Protein AF-A0A856MF66-F1 (afdb_monomer_lite)

Structure (mmCIF, N/CA/C/O backbone):
data_AF-A0A856MF66-F1
#
_entry.id   AF-A0A856MF66-F1
#
loop_
_atom_site.group_PDB
_atom_site.id
_atom_site.type_symbol
_atom_site.label_atom_id
_atom_site.label_alt_id
_atom_site.label_comp_id
_atom_site.label_asym_id
_atom_site.label_entity_id
_atom_site.label_seq_id
_atom_site.pdbx_PDB_ins_code
_atom_site.Cartn_x
_atom_site.Cartn_y
_atom_site.Cartn_z
_atom_site.occupancy
_atom_site.B_iso_or_equiv
_atom_site.auth_seq_id
_atom_site.auth_comp_id
_atom_site.auth_asym_id
_atom_site.auth_atom_id
_atom_site.pdbx_PDB_model_num
ATOM 1 N N . MET A 1 1 ? 6.689 9.503 18.643 1.00 46.53 1 MET A N 1
ATOM 2 C CA . MET A 1 1 ? 7.132 8.659 17.509 1.00 46.53 1 MET A CA 1
ATOM 3 C C . MET A 1 1 ? 6.098 7.553 17.392 1.00 46.53 1 MET A C 1
ATOM 5 O O . MET A 1 1 ? 6.055 6.703 18.271 1.00 46.53 1 MET A O 1
ATOM 9 N N . ASN A 1 2 ? 5.188 7.637 16.420 1.00 59.81 2 ASN A N 1
ATOM 10 C CA . ASN A 1 2 ? 4.120 6.646 16.282 1.00 59.81 2 ASN A CA 1
ATOM 11 C C . ASN A 1 2 ? 4.711 5.353 15.728 1.00 59.81 2 ASN A C 1
ATOM 13 O O . ASN A 1 2 ? 5.258 5.349 14.627 1.00 59.81 2 ASN A O 1
ATOM 17 N N . MET A 1 3 ? 4.650 4.277 16.509 1.00 68.31 3 MET A N 1
ATOM 18 C CA . MET A 1 3 ? 5.161 2.977 16.089 1.00 68.31 3 MET A CA 1
ATOM 19 C C . MET A 1 3 ? 4.205 2.417 15.030 1.00 68.31 3 MET A C 1
ATOM 21 O O . MET A 1 3 ? 3.066 2.070 15.339 1.00 68.31 3 MET A O 1
ATOM 25 N N . GLY A 1 4 ? 4.640 2.420 13.769 1.00 81.75 4 GLY A N 1
ATOM 26 C CA . GLY A 1 4 ? 3.888 1.820 12.670 1.00 81.75 4 GLY A CA 1
ATOM 27 C C . GLY A 1 4 ? 3.636 0.331 12.894 1.00 81.75 4 GLY A C 1
ATOM 28 O O . GLY A 1 4 ? 4.367 -0.331 13.633 1.00 81.75 4 GLY A O 1
ATOM 29 N N . ILE A 1 5 ? 2.603 -0.200 12.245 1.00 91.38 5 ILE A N 1
ATOM 30 C CA . ILE A 1 5 ? 2.298 -1.631 12.244 1.00 91.38 5 ILE A CA 1
ATOM 31 C C . ILE A 1 5 ? 2.790 -2.222 10.926 1.00 91.38 5 ILE A C 1
ATOM 33 O O . ILE A 1 5 ? 2.508 -1.692 9.848 1.00 91.38 5 ILE A O 1
ATOM 37 N N . ILE A 1 6 ? 3.507 -3.339 11.034 1.00 94.00 6 ILE A N 1
ATOM 38 C CA . ILE A 1 6 ? 4.046 -4.083 9.899 1.00 94.00 6 ILE A CA 1
ATOM 39 C C . ILE A 1 6 ? 3.247 -5.370 9.713 1.00 94.00 6 ILE A C 1
ATOM 41 O O . ILE A 1 6 ? 3.056 -6.129 10.663 1.00 94.00 6 ILE A O 1
ATOM 45 N N . GLU A 1 7 ? 2.832 -5.638 8.478 1.00 94.94 7 GLU A N 1
ATOM 46 C CA . GLU A 1 7 ? 2.273 -6.929 8.080 1.00 94.94 7 GLU A CA 1
ATOM 47 C C . GLU A 1 7 ? 3.190 -7.630 7.065 1.00 94.94 7 GLU A C 1
ATOM 49 O O . GLU A 1 7 ? 3.378 -7.107 5.962 1.00 94.94 7 GLU A O 1
ATOM 54 N N . PRO A 1 8 ? 3.741 -8.815 7.385 1.00 95.19 8 PRO A N 1
ATOM 55 C CA . PRO A 1 8 ? 4.564 -9.570 6.449 1.00 95.19 8 PRO A CA 1
ATOM 56 C C . PRO A 1 8 ? 3.728 -10.217 5.333 1.00 95.19 8 PRO A C 1
ATOM 58 O O . PRO A 1 8 ? 2.633 -10.728 5.562 1.00 95.19 8 PRO A O 1
ATOM 61 N N . LEU A 1 9 ? 4.291 -10.260 4.126 1.00 91.75 9 LEU A N 1
ATOM 62 C CA . LEU A 1 9 ? 3.797 -10.993 2.958 1.00 91.75 9 LEU A CA 1
ATOM 63 C C . LEU A 1 9 ? 4.938 -11.848 2.377 1.00 91.75 9 LEU A C 1
ATOM 65 O O . LEU A 1 9 ? 6.102 -11.659 2.711 1.00 91.75 9 LEU A O 1
ATOM 69 N N . LYS A 1 10 ? 4.621 -12.812 1.503 1.00 86.06 10 LYS A N 1
ATOM 70 C CA . LYS A 1 10 ? 5.606 -13.790 0.992 1.00 86.06 10 LYS A CA 1
ATOM 71 C C . LYS A 1 10 ? 6.870 -13.141 0.400 1.00 86.06 10 LYS A C 1
ATOM 73 O O . LYS A 1 10 ? 7.967 -13.606 0.679 1.00 86.06 10 LYS A O 1
ATOM 78 N N . ASP A 1 11 ? 6.694 -12.065 -0.367 1.00 88.81 11 ASP A N 1
ATOM 79 C CA . ASP A 1 11 ? 7.763 -11.394 -1.123 1.00 88.81 11 ASP A CA 1
ATOM 80 C C . ASP A 1 11 ? 7.969 -9.933 -0.668 1.00 88.81 11 ASP A C 1
ATOM 82 O O . ASP A 1 11 ? 8.444 -9.080 -1.424 1.00 88.81 11 ASP A O 1
ATOM 86 N N . GLY A 1 12 ? 7.559 -9.609 0.563 1.00 93.62 12 GLY A N 1
ATOM 87 C CA . GLY A 1 12 ? 7.542 -8.227 1.021 1.00 93.62 12 GLY A CA 1
ATOM 88 C C . GLY A 1 12 ? 6.813 -7.998 2.337 1.00 93.62 12 GLY A C 1
ATOM 89 O O . GLY A 1 12 ? 6.545 -8.926 3.090 1.00 93.62 12 GLY A O 1
ATOM 90 N N . PHE A 1 13 ? 6.479 -6.747 2.627 1.00 95.75 13 PHE A N 1
ATOM 91 C CA . PHE A 1 13 ? 5.663 -6.397 3.787 1.00 95.75 13 PHE A CA 1
ATOM 92 C C . PHE A 1 13 ? 4.963 -5.054 3.587 1.00 95.75 13 PHE A C 1
ATOM 94 O O . PHE A 1 13 ? 5.337 -4.241 2.740 1.00 95.75 13 PHE A O 1
ATOM 101 N N . LEU A 1 14 ? 3.911 -4.841 4.365 1.00 96.50 14 LEU A N 1
ATOM 102 C CA . LEU A 1 14 ? 3.104 -3.631 4.358 1.00 96.50 14 LEU A CA 1
ATOM 103 C C . LEU A 1 14 ? 3.402 -2.832 5.614 1.00 96.50 14 LEU A C 1
ATOM 105 O O . LEU A 1 14 ? 3.449 -3.398 6.703 1.00 96.50 14 LEU A O 1
ATOM 109 N N . GLU A 1 15 ? 3.552 -1.524 5.462 1.00 95.12 15 GLU A N 1
ATOM 110 C CA . GLU A 1 15 ? 3.798 -0.610 6.567 1.00 95.12 15 GLU A CA 1
ATOM 111 C C . GLU A 1 15 ? 2.674 0.422 6.630 1.00 95.12 15 GLU A C 1
ATOM 113 O O . GLU A 1 15 ? 2.447 1.182 5.681 1.00 95.12 15 GLU A O 1
ATOM 118 N N . ILE A 1 16 ? 1.961 0.447 7.755 1.00 94.81 16 ILE A N 1
ATOM 119 C CA . ILE A 1 16 ? 0.935 1.452 8.033 1.00 94.81 16 ILE A CA 1
ATOM 120 C C . ILE A 1 16 ? 1.274 2.209 9.314 1.00 94.81 16 ILE A C 1
ATOM 122 O O . ILE A 1 16 ? 1.820 1.642 10.257 1.00 94.81 16 ILE A O 1
ATOM 126 N N . ILE A 1 17 ? 0.918 3.487 9.367 1.00 93.88 17 ILE A N 1
ATOM 127 C CA . ILE A 1 17 ? 1.134 4.346 10.537 1.00 93.88 17 ILE A CA 1
ATOM 128 C C . ILE A 1 17 ? -0.168 5.056 10.910 1.00 93.88 17 ILE A C 1
ATOM 130 O O . ILE A 1 17 ? -0.966 5.343 10.013 1.00 93.88 17 ILE A O 1
ATOM 134 N N . PRO A 1 18 ? -0.413 5.355 12.194 1.00 92.62 18 PRO A N 1
ATOM 135 C CA . PRO A 1 18 ? -1.525 6.215 12.563 1.00 92.62 18 PRO A CA 1
ATOM 136 C C . PRO A 1 18 ? -1.237 7.659 12.121 1.00 92.62 18 PRO A C 1
ATOM 138 O O . PRO A 1 18 ? -0.087 8.106 12.117 1.00 92.62 18 PRO A O 1
ATOM 141 N N . GLU A 1 19 ? -2.290 8.388 11.760 1.00 89.00 19 GLU A N 1
ATOM 142 C CA . GLU A 1 19 ? -2.254 9.791 11.311 1.00 89.00 19 GLU A CA 1
ATOM 143 C C . GLU A 1 19 ? -1.730 10.746 12.401 1.00 89.00 19 GLU A C 1
ATOM 145 O O . GLU A 1 19 ? -1.163 11.795 12.109 1.00 89.00 19 GLU A O 1
ATOM 150 N N . GLY A 1 20 ? -1.835 10.335 13.665 1.00 85.12 20 GLY A N 1
ATOM 151 C CA . GLY A 1 20 ? -1.390 11.079 14.835 1.00 85.12 20 GLY A CA 1
ATOM 152 C C . GLY A 1 20 ? -1.376 10.196 16.080 1.00 85.12 20 GLY A C 1
ATOM 153 O O . GLY A 1 20 ? -1.844 9.058 16.059 1.00 85.12 20 GLY A O 1
ATOM 154 N N . GLU A 1 21 ? -0.758 10.678 17.157 1.00 81.25 21 GLU A N 1
ATOM 155 C CA . GLU A 1 21 ? -0.760 9.967 18.441 1.00 81.25 21 GLU A CA 1
ATOM 156 C C . GLU A 1 21 ? -2.203 9.831 18.950 1.00 81.25 21 GLU A C 1
ATOM 158 O O . GLU A 1 21 ? -2.925 10.820 19.047 1.00 81.25 21 GLU A O 1
ATOM 163 N N . GLY A 1 22 ? -2.645 8.598 19.210 1.00 78.56 22 GLY A N 1
ATOM 164 C CA . GLY A 1 22 ? -4.030 8.315 19.601 1.00 78.56 22 GLY A CA 1
ATOM 165 C C . GLY A 1 22 ? -5.075 8.480 18.487 1.00 78.56 22 GLY A C 1
ATOM 166 O O . GLY A 1 22 ? -6.263 8.444 18.788 1.00 78.56 22 GLY A O 1
ATOM 167 N N . SER A 1 23 ? -4.667 8.664 17.224 1.00 84.12 23 SER A N 1
ATOM 168 C CA . SER A 1 23 ? -5.604 8.745 16.096 1.00 84.12 23 SER A CA 1
ATOM 169 C C . SER A 1 23 ? -6.151 7.361 15.737 1.00 84.12 23 SER A C 1
ATOM 171 O O . SER A 1 23 ? -5.392 6.408 15.549 1.00 84.12 23 SER A O 1
ATOM 173 N N . ASP A 1 24 ? -7.471 7.272 15.566 1.00 87.12 24 ASP A N 1
ATOM 174 C CA . ASP A 1 24 ? -8.141 6.098 14.993 1.00 87.12 24 ASP A CA 1
ATOM 175 C C . ASP A 1 24 ? -7.959 6.008 13.468 1.00 87.12 24 ASP A C 1
ATOM 177 O O . ASP A 1 24 ? -8.380 5.035 12.833 1.00 87.12 24 ASP A O 1
ATOM 181 N N . TYR A 1 25 ? -7.317 7.014 12.868 1.00 92.06 25 TYR A N 1
ATOM 182 C CA . TYR A 1 25 ? -7.060 7.093 11.444 1.00 92.06 25 TYR A CA 1
ATOM 183 C C . TYR A 1 25 ? -5.645 6.654 11.077 1.00 92.06 25 TYR A C 1
ATOM 185 O O . TYR A 1 25 ? -4.679 6.879 11.802 1.00 92.06 25 TYR A O 1
ATOM 193 N N . TRP A 1 26 ? -5.526 6.034 9.906 1.00 94.75 26 TRP A N 1
ATOM 194 C CA . TRP A 1 26 ? -4.329 5.323 9.468 1.00 94.75 26 TRP A CA 1
ATOM 195 C C . TRP A 1 26 ? -3.921 5.717 8.054 1.00 94.75 26 TRP A C 1
ATOM 197 O O . TRP A 1 26 ? -4.763 6.009 7.208 1.00 94.75 26 TRP A O 1
ATOM 207 N N . HIS A 1 27 ? -2.623 5.651 7.781 1.00 94.44 27 HIS A N 1
ATOM 208 C CA . HIS A 1 27 ? -2.011 5.859 6.474 1.00 94.44 27 HIS A CA 1
ATOM 209 C C . HIS A 1 27 ? -1.227 4.621 6.066 1.00 94.44 27 HIS A C 1
ATOM 211 O O . HIS A 1 27 ? -0.654 3.931 6.907 1.00 94.44 27 HIS A O 1
ATOM 217 N N . ILE A 1 28 ? -1.146 4.376 4.760 1.00 96.19 28 ILE A N 1
ATOM 218 C CA . ILE A 1 28 ? -0.184 3.424 4.203 1.00 96.19 28 ILE A CA 1
ATOM 219 C C . ILE A 1 28 ? 1.114 4.196 3.999 1.00 96.19 28 ILE A C 1
ATOM 221 O O . ILE A 1 28 ? 1.163 5.079 3.144 1.00 96.19 28 ILE A O 1
ATOM 225 N N . ALA A 1 29 ? 2.130 3.894 4.801 1.00 93.75 29 ALA A N 1
ATOM 226 C CA . ALA A 1 29 ? 3.427 4.554 4.716 1.00 93.75 29 ALA A CA 1
ATOM 227 C C . ALA A 1 29 ? 4.223 4.022 3.521 1.00 93.75 29 ALA A C 1
ATOM 229 O O . ALA A 1 29 ? 4.754 4.792 2.720 1.00 93.75 29 ALA A O 1
ATOM 230 N N . ALA A 1 30 ? 4.259 2.697 3.379 1.00 94.88 30 ALA A N 1
ATOM 231 C CA . ALA A 1 30 ? 5.040 2.040 2.349 1.00 94.88 30 ALA A CA 1
ATOM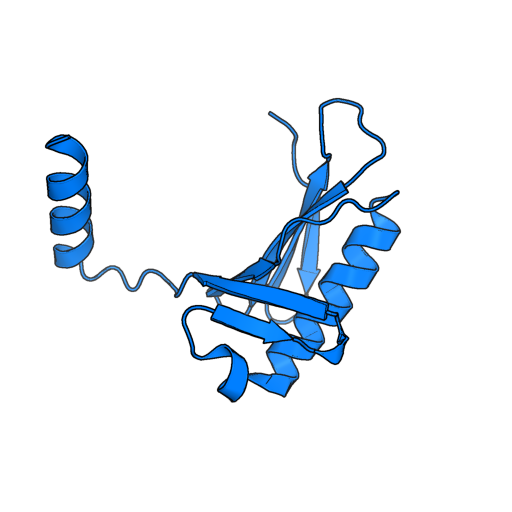 232 C C . ALA A 1 30 ? 4.551 0.616 2.068 1.00 94.88 30 ALA A C 1
ATOM 234 O O . ALA A 1 30 ? 3.969 -0.066 2.916 1.00 94.88 30 ALA A O 1
ATOM 235 N N . ILE A 1 31 ? 4.822 0.167 0.847 1.00 96.38 31 ILE A N 1
ATOM 236 C CA . ILE A 1 31 ? 4.643 -1.210 0.401 1.00 96.38 31 ILE A CA 1
ATOM 237 C C . ILE A 1 31 ? 6.005 -1.691 -0.068 1.00 96.38 31 ILE A C 1
ATOM 239 O O . ILE A 1 31 ? 6.555 -1.173 -1.039 1.00 96.38 31 ILE A O 1
ATOM 243 N N . HIS A 1 32 ? 6.549 -2.667 0.642 1.00 94.38 32 HIS A N 1
ATOM 244 C CA . HIS A 1 32 ? 7.881 -3.196 0.400 1.00 94.38 32 HIS A CA 1
ATOM 245 C C . HIS A 1 32 ? 7.750 -4.481 -0.406 1.00 94.38 32 HIS A C 1
ATOM 247 O O . HIS A 1 32 ? 7.066 -5.398 0.042 1.00 94.38 32 HIS A O 1
ATOM 253 N N . ILE A 1 33 ? 8.372 -4.555 -1.584 1.00 93.00 33 ILE A N 1
ATOM 254 C CA . ILE A 1 33 ? 8.329 -5.732 -2.470 1.00 93.00 33 ILE A CA 1
ATOM 255 C C . ILE A 1 33 ? 9.727 -5.970 -3.030 1.00 93.00 33 ILE A C 1
ATOM 257 O O . ILE A 1 33 ? 10.305 -5.072 -3.633 1.00 93.00 33 ILE A O 1
ATOM 261 N N . ASN A 1 34 ? 10.290 -7.166 -2.838 1.00 88.81 34 ASN A N 1
ATOM 262 C CA . ASN A 1 34 ? 11.605 -7.549 -3.382 1.00 88.81 34 ASN A CA 1
ATOM 263 C C . ASN A 1 34 ? 12.761 -6.566 -3.065 1.00 88.81 34 ASN A C 1
ATOM 265 O O . ASN A 1 34 ? 13.721 -6.437 -3.827 1.00 88.81 34 ASN A O 1
ATOM 269 N N . GLY A 1 35 ? 12.700 -5.883 -1.917 1.00 86.06 35 GLY A N 1
ATOM 270 C CA . GLY A 1 35 ? 13.696 -4.886 -1.503 1.00 86.06 35 GLY A CA 1
ATOM 271 C C . GLY A 1 35 ? 13.529 -3.507 -2.150 1.00 86.06 35 GLY A C 1
ATOM 272 O O . GLY A 1 35 ? 14.410 -2.663 -2.002 1.00 86.06 35 GLY A O 1
ATOM 273 N N . GLU A 1 36 ? 12.423 -3.288 -2.855 1.00 90.31 36 GLU A N 1
ATOM 274 C CA . GLU A 1 36 ? 11.978 -1.987 -3.343 1.00 90.31 36 GLU A CA 1
ATOM 275 C C . GLU A 1 36 ? 10.863 -1.443 -2.462 1.00 90.31 36 GLU A C 1
ATOM 277 O O . GLU A 1 36 ? 10.135 -2.211 -1.825 1.00 90.31 36 GLU A O 1
ATOM 282 N N . VAL A 1 37 ? 10.705 -0.121 -2.463 1.00 93.44 37 VAL A N 1
ATOM 283 C CA . VAL A 1 37 ? 9.684 0.553 -1.665 1.00 93.44 37 VAL A CA 1
ATOM 284 C C . VAL A 1 37 ? 8.756 1.331 -2.584 1.00 93.44 37 VAL A C 1
ATOM 286 O O . VAL A 1 37 ? 9.201 2.131 -3.403 1.00 93.44 37 VAL A O 1
ATOM 289 N N . PHE A 1 38 ? 7.455 1.117 -2.434 1.00 95.00 38 PHE A N 1
ATOM 290 C CA . PHE A 1 38 ? 6.417 1.853 -3.142 1.00 95.00 38 PHE A CA 1
ATOM 291 C C . PHE A 1 38 ? 5.612 2.679 -2.144 1.00 95.00 38 PHE A C 1
ATOM 293 O O . PHE A 1 38 ? 4.953 2.140 -1.253 1.00 95.00 38 PHE A O 1
ATOM 300 N N . CYS A 1 39 ? 5.651 3.996 -2.309 1.00 94.94 39 CYS A N 1
ATOM 301 C CA . CYS A 1 39 ? 4.906 4.944 -1.494 1.00 94.94 39 CYS A CA 1
ATOM 302 C C . CYS A 1 39 ? 3.633 5.351 -2.248 1.00 94.94 39 CYS A C 1
ATOM 304 O O . CYS A 1 39 ? 3.737 5.950 -3.319 1.00 94.94 39 CYS A O 1
ATOM 306 N N . PRO A 1 40 ? 2.428 5.032 -1.753 1.00 95.62 40 PRO A N 1
ATOM 307 C CA . PRO A 1 40 ? 1.194 5.515 -2.359 1.00 95.62 40 PRO A CA 1
ATOM 308 C C . PRO A 1 40 ? 0.907 6.981 -2.017 1.00 95.62 40 PRO A C 1
ATOM 310 O O . PRO A 1 40 ? 1.315 7.489 -0.974 1.00 95.62 40 PRO A O 1
ATOM 313 N N . SER A 1 41 ? 0.130 7.652 -2.873 1.00 93.25 41 SER A N 1
ATOM 314 C CA . SER A 1 41 ? -0.458 8.971 -2.602 1.00 93.25 41 SER A CA 1
ATOM 315 C C . SER A 1 41 ? -1.134 8.976 -1.232 1.00 93.25 41 SER A C 1
ATOM 317 O O . SER A 1 41 ? -1.962 8.083 -1.001 1.00 93.25 41 SER A O 1
ATOM 319 N N . PRO A 1 42 ? -0.827 9.952 -0.354 1.00 88.75 42 PRO A N 1
ATOM 320 C CA . PRO A 1 42 ? -1.372 9.986 0.995 1.00 88.75 42 PRO A CA 1
ATOM 321 C C . PRO A 1 42 ? -2.897 9.868 0.999 1.00 88.75 42 PRO A C 1
ATOM 323 O O . PRO A 1 42 ? -3.599 10.591 0.290 1.00 88.75 42 PRO A O 1
ATOM 326 N N . ARG A 1 43 ? -3.406 8.933 1.805 1.00 93.69 43 ARG A N 1
ATOM 327 C CA . ARG A 1 43 ? -4.832 8.739 2.076 1.00 93.69 43 ARG A CA 1
A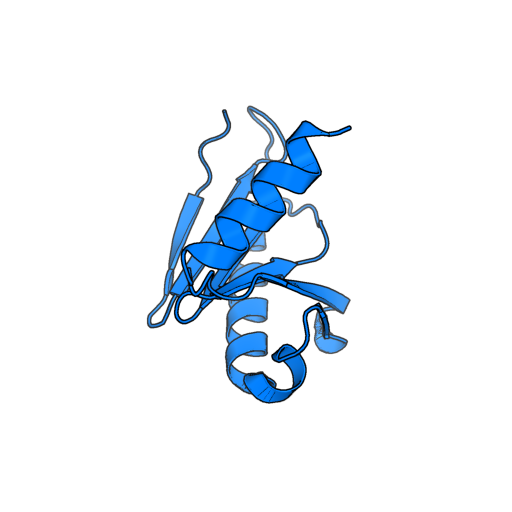TOM 328 C C . ARG A 1 43 ? -5.034 8.326 3.521 1.00 93.69 43 ARG A C 1
ATOM 330 O O . ARG A 1 43 ? -4.205 7.604 4.068 1.00 93.69 43 ARG A O 1
ATOM 337 N N . ILE A 1 44 ? -6.161 8.764 4.066 1.00 94.19 44 ILE A N 1
ATOM 338 C CA . ILE A 1 44 ? -6.599 8.476 5.426 1.00 94.19 44 ILE A CA 1
ATOM 339 C C . ILE A 1 44 ? -7.574 7.298 5.385 1.00 94.19 44 ILE A C 1
ATOM 341 O O . ILE A 1 44 ? -8.507 7.280 4.578 1.00 94.19 44 ILE A O 1
ATOM 345 N N . TYR A 1 45 ? -7.359 6.322 6.257 1.00 95.19 45 TYR A N 1
ATOM 346 C CA . TYR A 1 45 ? -8.202 5.144 6.419 1.00 95.19 45 TYR A CA 1
ATOM 347 C C . TYR A 1 45 ? -8.768 5.096 7.841 1.00 95.19 45 TYR A C 1
ATOM 349 O O . TYR A 1 45 ? -8.031 5.348 8.787 1.00 95.19 45 TYR A O 1
ATOM 357 N N . PRO A 1 46 ? -10.047 4.733 8.025 1.00 94.75 46 PRO A N 1
ATOM 358 C CA . PRO A 1 46 ? -10.728 4.805 9.322 1.00 94.75 46 PRO A CA 1
ATOM 359 C C . PRO A 1 46 ? -10.364 3.673 10.300 1.00 94.75 46 PRO A C 1
ATOM 361 O O . PRO A 1 46 ? -10.966 3.571 11.360 1.00 94.75 46 PRO A O 1
ATOM 364 N N . SER A 1 47 ? -9.474 2.750 9.920 1.00 94.12 47 SER A N 1
ATOM 365 C CA . SER A 1 47 ? -8.956 1.696 10.804 1.00 94.12 47 SER A CA 1
ATOM 366 C C . SER A 1 47 ? -7.733 1.007 10.195 1.00 94.12 47 SER A C 1
ATOM 368 O O . SER A 1 47 ? -7.535 1.032 8.973 1.00 94.12 47 SER A O 1
ATOM 370 N N . THR A 1 48 ? -6.975 0.299 11.037 1.00 94.12 48 THR A N 1
ATOM 371 C CA . THR A 1 48 ? -5.872 -0.587 10.627 1.00 94.12 48 THR A CA 1
ATOM 372 C C . THR A 1 48 ? -6.314 -1.613 9.587 1.00 94.12 48 THR A C 1
ATOM 374 O O . THR A 1 48 ? -5.667 -1.772 8.556 1.00 94.12 48 THR A O 1
ATOM 377 N N . ASN A 1 49 ? -7.448 -2.280 9.813 1.00 95.00 49 ASN A N 1
ATOM 378 C CA . ASN A 1 49 ? -7.958 -3.328 8.929 1.00 95.00 49 ASN A CA 1
ATOM 379 C C . ASN A 1 49 ? -8.273 -2.797 7.527 1.00 95.00 49 ASN A C 1
ATOM 381 O O . ASN A 1 49 ? -7.948 -3.447 6.533 1.00 95.00 49 ASN A O 1
ATOM 385 N N . VAL A 1 50 ? -8.877 -1.607 7.435 1.00 96.38 50 VAL A N 1
ATOM 386 C CA . VAL A 1 50 ? -9.166 -0.968 6.142 1.00 96.38 50 VAL A CA 1
ATOM 387 C C . VAL A 1 50 ? -7.869 -0.540 5.450 1.00 96.38 50 VAL A C 1
ATOM 389 O O . VAL A 1 50 ? -7.725 -0.768 4.245 1.00 96.38 50 VAL A O 1
ATOM 392 N N . ALA A 1 51 ? -6.911 0.016 6.199 1.00 96.00 51 ALA A N 1
ATOM 393 C CA . ALA A 1 51 ? -5.599 0.382 5.671 1.00 96.00 51 ALA A CA 1
ATOM 394 C C . ALA A 1 51 ? -4.851 -0.842 5.115 1.00 96.00 51 ALA A C 1
ATOM 396 O O . ALA A 1 51 ? -4.409 -0.812 3.967 1.00 96.00 51 ALA A O 1
ATOM 397 N N . PHE A 1 52 ? -4.790 -1.948 5.864 1.00 96.75 52 PHE A N 1
ATOM 398 C CA . PHE A 1 52 ? -4.155 -3.190 5.416 1.00 96.75 52 PHE A CA 1
ATOM 399 C C . PHE A 1 52 ? -4.870 -3.822 4.226 1.00 96.75 52 PHE A C 1
ATOM 401 O O . PHE A 1 52 ? -4.221 -4.205 3.255 1.00 96.75 52 PHE A O 1
ATOM 408 N N . ALA A 1 53 ? -6.203 -3.888 4.238 1.00 96.69 53 ALA A N 1
ATOM 409 C CA . ALA A 1 53 ? -6.957 -4.408 3.099 1.00 96.69 53 ALA A CA 1
ATOM 410 C C . ALA A 1 53 ? -6.644 -3.621 1.816 1.00 96.69 53 ALA A C 1
ATOM 412 O O . ALA A 1 53 ? -6.454 -4.212 0.749 1.00 96.69 53 ALA A O 1
ATOM 413 N N . LYS A 1 54 ? -6.531 -2.290 1.915 1.00 97.12 54 LYS A N 1
ATOM 414 C CA . LYS A 1 54 ? -6.136 -1.457 0.779 1.00 97.12 54 LYS A CA 1
ATOM 415 C C . LYS A 1 54 ? -4.665 -1.657 0.407 1.00 97.12 54 LYS A C 1
ATOM 417 O O . LYS A 1 54 ? -4.387 -1.819 -0.776 1.00 97.12 54 LYS A O 1
ATOM 422 N N . ALA A 1 55 ? -3.751 -1.716 1.373 1.00 96.88 55 ALA A N 1
ATOM 423 C CA . ALA A 1 55 ? -2.327 -1.955 1.138 1.00 96.88 55 ALA A CA 1
ATOM 424 C C . ALA A 1 55 ? -2.067 -3.301 0.440 1.00 96.88 55 ALA A C 1
ATOM 426 O O . ALA A 1 55 ? -1.319 -3.338 -0.532 1.00 96.88 55 ALA A O 1
ATOM 427 N N . ARG A 1 56 ? -2.767 -4.379 0.825 1.00 97.06 56 ARG A N 1
ATOM 428 C CA . ARG A 1 56 ? -2.709 -5.679 0.131 1.00 97.06 56 ARG A CA 1
ATOM 429 C C . ARG A 1 56 ? -3.179 -5.581 -1.318 1.00 97.06 56 ARG A C 1
ATOM 431 O O . ARG A 1 56 ? -2.538 -6.137 -2.202 1.00 97.06 56 ARG A O 1
ATOM 438 N N . ARG A 1 57 ? -4.273 -4.855 -1.589 1.00 97.00 57 ARG A N 1
ATOM 439 C CA . ARG A 1 57 ? -4.735 -4.636 -2.975 1.00 97.00 57 ARG A CA 1
ATOM 440 C C . ARG A 1 57 ? -3.677 -3.934 -3.817 1.00 97.00 57 ARG A C 1
ATOM 442 O O . ARG A 1 57 ? -3.460 -4.327 -4.955 1.00 97.00 57 ARG A O 1
ATOM 449 N N . ILE A 1 58 ? -3.010 -2.930 -3.252 1.00 96.50 58 ILE A N 1
ATOM 450 C CA . ILE A 1 58 ? -1.928 -2.225 -3.940 1.00 96.50 58 ILE A CA 1
ATOM 451 C C . ILE A 1 58 ? -0.725 -3.155 -4.148 1.00 96.50 58 ILE A C 1
ATOM 453 O O . ILE A 1 58 ? -0.198 -3.199 -5.252 1.00 96.50 58 ILE A O 1
ATOM 457 N N . PHE A 1 59 ? -0.331 -3.937 -3.136 1.00 96.38 59 PHE A N 1
ATOM 458 C CA . PHE A 1 59 ? 0.752 -4.921 -3.242 1.00 96.38 59 PHE A CA 1
ATOM 459 C C . PHE A 1 59 ? 0.524 -5.887 -4.405 1.00 96.38 59 PHE A C 1
ATOM 461 O O . PHE A 1 59 ? 1.385 -6.023 -5.269 1.00 96.38 59 PHE A O 1
ATOM 468 N N . TYR A 1 60 ? -0.652 -6.519 -4.468 1.00 95.38 60 TYR A N 1
ATOM 469 C CA . TYR A 1 60 ? -0.958 -7.458 -5.547 1.00 95.38 60 TYR A CA 1
ATOM 470 C C . TYR A 1 60 ? -1.080 -6.767 -6.903 1.00 95.38 60 TYR A C 1
ATOM 472 O O . TYR A 1 60 ? -0.710 -7.352 -7.917 1.00 95.38 60 TYR A O 1
ATOM 480 N N . TRP A 1 61 ? -1.555 -5.520 -6.938 1.00 95.25 61 TRP A N 1
ATOM 481 C CA . TRP A 1 61 ? -1.554 -4.746 -8.172 1.00 95.25 61 TRP A CA 1
ATOM 482 C C . TRP A 1 61 ? -0.123 -4.511 -8.676 1.00 95.25 61 TRP A C 1
ATOM 484 O O . TRP A 1 61 ? 0.164 -4.881 -9.809 1.00 95.25 61 TRP A O 1
ATOM 494 N N . ILE A 1 62 ? 0.793 -4.022 -7.828 1.00 94.06 62 ILE A N 1
ATOM 495 C CA . ILE A 1 62 ? 2.214 -3.832 -8.182 1.00 94.06 62 ILE A CA 1
ATOM 496 C C . ILE A 1 62 ? 2.828 -5.153 -8.655 1.00 94.06 62 ILE A C 1
ATOM 498 O O . ILE A 1 62 ? 3.476 -5.204 -9.698 1.00 94.06 62 ILE A O 1
ATOM 502 N N . TYR A 1 63 ? 2.583 -6.236 -7.913 1.00 91.38 63 TYR A N 1
ATOM 503 C CA . TYR A 1 63 ? 3.116 -7.559 -8.229 1.00 91.38 63 TYR A CA 1
ATOM 504 C C . TYR A 1 63 ? 2.710 -8.042 -9.629 1.00 91.38 63 TYR A C 1
ATOM 506 O O . TYR A 1 63 ? 3.521 -8.646 -10.326 1.00 91.38 63 TYR A O 1
ATOM 514 N N . ASN A 1 64 ? 1.480 -7.741 -10.052 1.00 92.81 64 ASN A N 1
ATOM 515 C CA . ASN A 1 64 ? 0.943 -8.142 -11.353 1.00 92.81 64 ASN A CA 1
ATOM 516 C C . ASN A 1 64 ? 1.244 -7.145 -12.488 1.00 92.81 64 ASN A C 1
ATOM 518 O O . ASN A 1 64 ? 1.098 -7.506 -13.651 1.00 92.81 64 ASN A O 1
ATOM 522 N N . HIS A 1 65 ? 1.683 -5.923 -12.172 1.00 91.75 65 HIS A N 1
ATOM 523 C CA . HIS A 1 65 ? 1.899 -4.836 -13.137 1.00 91.75 65 HIS A CA 1
ATOM 524 C C . HIS A 1 65 ? 3.348 -4.327 -13.111 1.00 91.75 65 HIS A C 1
ATOM 526 O O . HIS A 1 65 ? 3.616 -3.136 -13.272 1.00 91.75 65 HIS A O 1
ATOM 532 N N . GLN A 1 66 ? 4.315 -5.234 -12.922 1.00 87.12 66 GLN A N 1
ATOM 533 C CA . GLN A 1 66 ? 5.724 -4.876 -12.717 1.00 87.12 66 GLN A CA 1
ATOM 534 C C . GLN A 1 66 ? 6.264 -3.907 -13.775 1.00 87.12 66 GLN A C 1
ATOM 536 O O . GLN A 1 66 ? 6.941 -2.950 -13.409 1.00 87.12 66 GLN A O 1
ATOM 541 N N . ILE A 1 67 ? 5.926 -4.113 -15.056 1.00 85.12 67 ILE A N 1
ATOM 542 C CA . ILE A 1 67 ? 6.358 -3.263 -16.182 1.00 85.12 67 ILE A CA 1
ATOM 543 C C . ILE A 1 67 ? 5.889 -1.812 -16.000 1.00 85.12 67 ILE A C 1
ATOM 545 O O . ILE A 1 67 ? 6.684 -0.886 -16.139 1.00 85.12 67 ILE A O 1
ATOM 549 N N . GLU A 1 68 ? 4.627 -1.604 -15.631 1.00 87.00 68 GLU A N 1
ATOM 550 C CA . GLU A 1 68 ? 4.042 -0.270 -15.422 1.00 87.00 68 GLU A CA 1
ATOM 551 C C . GLU A 1 68 ? 4.661 0.434 -14.212 1.00 87.00 68 GLU A C 1
ATOM 553 O O . GLU A 1 68 ? 4.793 1.658 -14.180 1.00 87.00 68 GLU A O 1
ATOM 558 N N . THR A 1 69 ? 5.104 -0.350 -13.230 1.00 84.56 69 THR A N 1
ATOM 559 C CA . THR A 1 69 ? 5.743 0.146 -12.009 1.00 84.56 69 THR A CA 1
ATOM 560 C C . THR A 1 69 ? 7.261 0.336 -12.125 1.00 84.56 69 THR A C 1
ATOM 562 O O . THR A 1 69 ? 7.905 0.687 -11.139 1.00 84.56 69 THR A O 1
ATOM 565 N N . GLN A 1 70 ? 7.856 0.148 -13.312 1.00 84.75 70 GLN A N 1
ATOM 566 C CA . GLN A 1 70 ? 9.302 0.339 -13.514 1.00 84.75 70 GLN A CA 1
ATOM 567 C C . GLN A 1 70 ? 9.738 1.808 -13.436 1.00 84.75 70 GLN A C 1
ATOM 569 O O . GLN A 1 70 ? 10.895 2.085 -13.115 1.00 84.75 70 GLN A O 1
ATOM 574 N N . GLY A 1 71 ? 8.843 2.756 -13.716 1.00 84.50 71 GLY A N 1
ATOM 575 C CA . GLY A 1 71 ? 9.128 4.183 -13.565 1.00 84.50 71 GLY A CA 1
ATOM 576 C C . GLY A 1 71 ? 9.331 4.603 -12.102 1.00 84.50 71 GLY A C 1
ATOM 577 O O . GLY A 1 71 ? 8.990 3.878 -11.172 1.00 84.50 71 GLY A O 1
ATOM 578 N N . LEU A 1 72 ? 9.848 5.819 -11.887 1.00 86.38 72 LEU A N 1
ATOM 579 C CA . LEU A 1 72 ? 9.929 6.426 -10.544 1.00 86.38 72 LEU A CA 1
ATOM 580 C C . LEU A 1 72 ? 8.546 6.736 -9.954 1.00 86.38 72 LEU A C 1
ATOM 582 O O . LEU A 1 72 ? 8.393 6.863 -8.741 1.00 86.38 72 LEU A O 1
ATOM 586 N N . GLY A 1 73 ? 7.526 6.835 -10.802 1.00 88.81 73 GLY A N 1
ATOM 587 C CA . GLY A 1 73 ? 6.144 6.864 -10.369 1.00 88.81 73 GLY A CA 1
ATOM 588 C C . GLY A 1 73 ? 5.204 6.339 -11.443 1.00 88.81 73 GLY A C 1
ATOM 589 O O . GLY A 1 73 ? 5.506 6.408 -12.633 1.00 88.81 73 GLY A O 1
ATOM 590 N N . CYS A 1 74 ? 4.064 5.818 -11.007 1.00 92.00 74 CYS A N 1
ATOM 591 C CA . CYS A 1 74 ? 2.990 5.358 -11.876 1.00 92.00 74 CYS A CA 1
ATOM 592 C C . CYS A 1 74 ? 1.632 5.726 -11.273 1.00 92.00 74 CYS A C 1
ATOM 594 O O . CYS A 1 74 ? 1.484 5.857 -10.056 1.00 92.00 74 CYS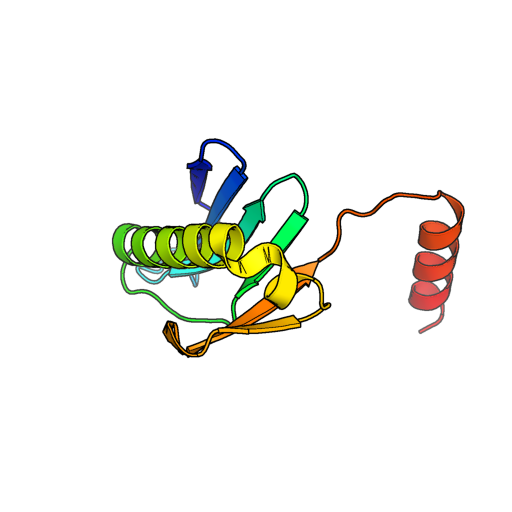 A O 1
ATOM 596 N N . TYR A 1 75 ? 0.635 5.918 -12.130 1.00 93.06 75 TYR A N 1
ATOM 597 C CA . TYR A 1 75 ? -0.744 6.089 -11.697 1.00 93.06 75 TYR A CA 1
ATOM 598 C C . TYR A 1 75 ? -1.493 4.772 -11.882 1.00 93.06 75 TYR A C 1
ATOM 600 O O . TYR A 1 75 ? -1.584 4.259 -12.992 1.00 93.06 75 TYR A O 1
ATOM 608 N N . CYS A 1 76 ? -2.037 4.236 -10.794 1.00 91.12 76 CYS A N 1
ATOM 609 C CA . CYS A 1 76 ? -2.923 3.082 -10.818 1.00 91.12 76 CYS A CA 1
ATOM 610 C C . CYS A 1 76 ? -4.368 3.577 -10.939 1.00 91.12 76 CYS A C 1
ATOM 612 O O . CYS A 1 76 ? -4.956 4.057 -9.961 1.00 91.12 76 CYS A O 1
ATOM 614 N N . GLU A 1 77 ? -4.946 3.446 -12.134 1.00 90.31 77 GLU A N 1
ATOM 615 C CA . GLU A 1 77 ? -6.309 3.899 -12.423 1.00 90.31 77 GLU A CA 1
ATOM 616 C C . GLU A 1 77 ? -7.363 3.132 -11.609 1.00 90.31 77 GLU A C 1
ATOM 618 O O . GLU A 1 7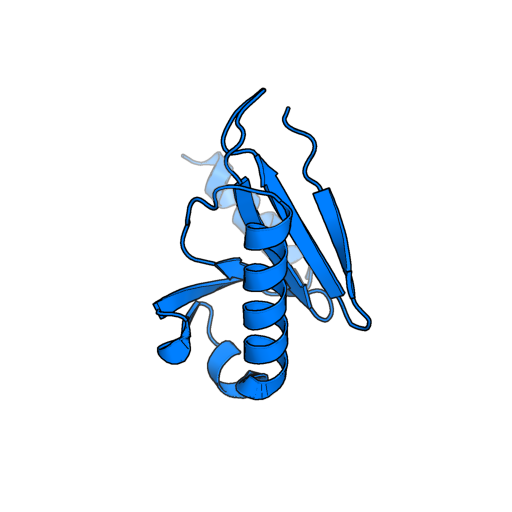7 ? -8.238 3.752 -11.002 1.00 90.31 77 GLU A O 1
ATOM 623 N N . GLU A 1 78 ? -7.227 1.804 -11.486 1.00 90.94 78 GLU A N 1
ATOM 624 C CA . GLU A 1 78 ? -8.168 0.950 -10.740 1.00 90.94 78 GLU A CA 1
ATOM 625 C C . GLU A 1 78 ? -8.318 1.404 -9.280 1.00 90.94 78 GLU A C 1
ATOM 627 O O . GLU A 1 78 ? -9.416 1.490 -8.723 1.00 90.94 78 GLU A O 1
ATOM 632 N N . LEU A 1 79 ? -7.195 1.723 -8.635 1.00 91.00 79 LEU A N 1
ATOM 633 C CA . LEU A 1 79 ? -7.169 2.103 -7.226 1.00 91.00 79 LEU A CA 1
ATOM 634 C C . LEU A 1 79 ? -7.257 3.624 -7.033 1.00 91.00 79 LEU A C 1
ATOM 636 O O . LEU A 1 79 ? -7.423 4.079 -5.889 1.00 91.00 79 LEU A O 1
ATOM 640 N N . LYS A 1 80 ? -7.202 4.381 -8.137 1.00 93.38 80 LYS A N 1
ATOM 641 C CA . LYS A 1 80 ? -7.127 5.841 -8.221 1.00 93.38 80 LYS A CA 1
ATOM 642 C C . LYS A 1 80 ? -6.002 6.412 -7.364 1.00 93.38 80 LYS A C 1
ATOM 644 O O . LYS A 1 80 ? -6.243 7.357 -6.619 1.00 93.38 80 LYS A O 1
ATOM 649 N N . ILE A 1 81 ? -4.818 5.812 -7.382 1.00 93.75 81 ILE A N 1
ATOM 650 C CA . ILE A 1 81 ? -3.671 6.253 -6.571 1.00 93.75 81 ILE A CA 1
ATOM 651 C C . ILE A 1 81 ? -2.452 6.478 -7.448 1.00 93.75 81 ILE A C 1
ATOM 653 O O . ILE A 1 81 ? -2.248 5.770 -8.429 1.00 93.75 81 ILE A O 1
ATOM 657 N N . THR A 1 82 ? -1.608 7.414 -7.038 1.00 94.19 82 THR A N 1
ATOM 658 C CA . THR A 1 82 ? -0.243 7.508 -7.557 1.00 94.1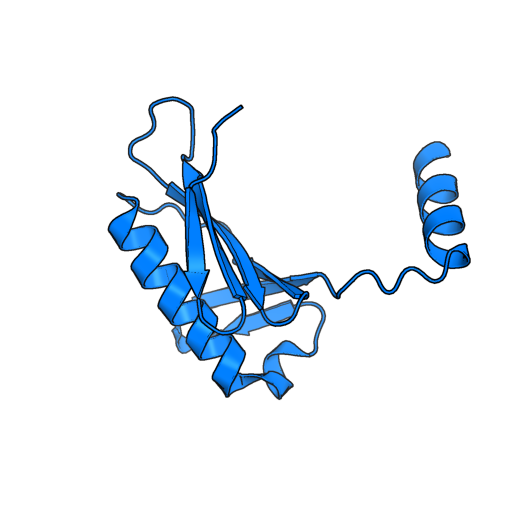9 82 THR A CA 1
ATOM 659 C C . THR A 1 82 ? 0.667 6.681 -6.661 1.00 94.19 82 THR A C 1
ATOM 661 O O . THR A 1 82 ? 0.511 6.708 -5.443 1.00 94.19 82 THR A O 1
ATOM 664 N N . LEU A 1 83 ? 1.592 5.934 -7.249 1.00 94.56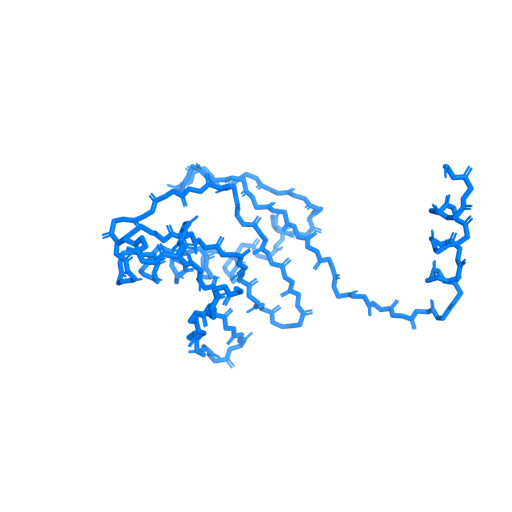 83 LEU A N 1
ATOM 665 C CA . LEU A 1 83 ? 2.633 5.191 -6.550 1.00 94.56 83 LEU A CA 1
ATOM 666 C C . LEU A 1 83 ? 3.978 5.787 -6.938 1.00 94.56 83 LEU A C 1
ATOM 668 O O . LEU A 1 83 ? 4.252 5.918 -8.129 1.00 94.56 83 LEU A O 1
ATOM 672 N N . TRP A 1 84 ? 4.816 6.111 -5.959 1.00 94.06 84 TRP A N 1
ATOM 673 C CA . TRP A 1 84 ? 6.210 6.486 -6.187 1.00 94.06 84 TRP A CA 1
ATOM 674 C C . TRP A 1 84 ? 7.109 5.343 -5.758 1.00 94.06 84 TRP A C 1
ATOM 676 O O . TRP A 1 84 ? 7.044 4.885 -4.616 1.00 94.06 84 TRP A O 1
ATOM 686 N N . ARG A 1 85 ? 7.936 4.878 -6.688 1.00 91.00 85 ARG A N 1
ATOM 687 C CA . ARG A 1 85 ? 8.925 3.839 -6.440 1.00 91.00 85 ARG A CA 1
ATOM 688 C C . ARG A 1 85 ? 10.190 4.504 -5.928 1.00 91.00 85 ARG A C 1
ATOM 690 O O . ARG A 1 85 ? 10.781 5.341 -6.608 1.00 91.00 85 ARG A O 1
ATOM 697 N N . GLN A 1 86 ? 10.622 4.105 -4.744 1.00 86.81 86 GLN A N 1
ATOM 698 C CA . GLN A 1 86 ? 11.977 4.338 -4.285 1.00 86.81 86 GLN A CA 1
ATOM 699 C C . GLN A 1 86 ? 12.776 3.091 -4.665 1.00 86.81 86 GLN A C 1
ATOM 701 O O . GLN A 1 86 ? 12.556 2.020 -4.085 1.00 86.81 86 GLN A O 1
ATOM 706 N N . PRO A 1 87 ? 13.639 3.185 -5.692 1.00 72.56 87 PRO A N 1
ATOM 707 C CA . PRO A 1 87 ? 14.438 2.049 -6.101 1.00 72.56 87 PRO A CA 1
ATOM 708 C C . PRO A 1 87 ? 15.309 1.615 -4.930 1.00 72.56 87 PRO A C 1
ATOM 710 O O . PRO A 1 87 ? 15.740 2.435 -4.111 1.00 72.56 87 PRO A O 1
ATOM 713 N N . LYS A 1 88 ? 15.600 0.316 -4.879 1.00 69.88 88 LYS A N 1
ATOM 714 C CA . LYS A 1 88 ? 16.626 -0.210 -3.989 1.00 69.88 88 LYS A CA 1
ATOM 715 C C . LYS A 1 88 ? 17.871 0.655 -4.166 1.00 69.88 88 LYS A C 1
ATOM 717 O O . LYS A 1 88 ? 18.378 0.769 -5.283 1.00 69.88 88 LYS A O 1
ATOM 722 N N . LEU A 1 89 ? 18.340 1.284 -3.088 1.00 58.84 89 LEU A N 1
ATOM 723 C CA . LEU A 1 89 ? 19.643 1.938 -3.075 1.00 58.84 89 LEU A CA 1
ATOM 724 C C . LEU A 1 89 ? 20.679 0.845 -3.347 1.00 58.84 89 LEU A C 1
ATOM 726 O O . LEU A 1 89 ? 21.185 0.194 -2.435 1.00 58.84 89 LEU A O 1
ATOM 730 N N . HIS A 1 90 ? 20.973 0.604 -4.621 1.00 47.91 90 HIS A N 1
ATOM 731 C CA . HIS A 1 90 ? 22.207 -0.031 -5.022 1.00 47.91 90 HIS A CA 1
ATOM 732 C C . HIS A 1 90 ? 23.283 0.987 -4.684 1.00 47.91 90 HIS A C 1
ATOM 734 O O . HIS A 1 90 ? 23.579 1.886 -5.463 1.00 47.91 90 HIS A O 1
ATOM 740 N N . ALA A 1 91 ? 23.784 0.902 -3.455 1.00 42.19 91 ALA A N 1
ATOM 741 C CA . ALA A 1 91 ? 24.897 1.698 -2.995 1.00 42.19 91 ALA A CA 1
ATOM 742 C C . ALA A 1 91 ? 26.131 1.322 -3.824 1.00 42.19 91 ALA A C 1
ATOM 744 O O . ALA A 1 91 ? 26.945 0.503 -3.413 1.00 42.19 91 ALA A O 1
ATOM 745 N N . ASN A 1 92 ? 26.299 1.946 -4.988 1.00 46.09 92 ASN A N 1
ATOM 746 C CA . ASN A 1 92 ? 27.638 2.315 -5.392 1.00 46.09 92 ASN A CA 1
ATOM 747 C C . ASN A 1 92 ? 28.018 3.477 -4.475 1.00 46.09 92 ASN A C 1
ATOM 749 O O . ASN A 1 92 ? 27.433 4.557 -4.537 1.00 46.09 92 ASN A O 1
ATOM 753 N N . GLN A 1 93 ? 28.963 3.212 -3.571 1.00 50.22 93 GLN A N 1
ATOM 754 C CA . GLN A 1 93 ? 29.492 4.111 -2.534 1.00 50.22 93 GLN A CA 1
ATOM 755 C C . GLN A 1 93 ? 29.728 5.560 -3.026 1.00 50.22 93 GLN A C 1
ATOM 757 O O . GLN A 1 93 ? 29.680 6.513 -2.248 1.00 50.22 93 GLN A O 1
ATOM 762 N N . THR A 1 94 ? 29.969 5.725 -4.326 1.00 53.81 94 THR A N 1
ATOM 763 C CA . THR A 1 94 ? 30.227 6.984 -5.023 1.00 53.81 94 THR A CA 1
ATOM 764 C C . THR A 1 94 ? 29.008 7.917 -5.101 1.00 53.81 94 THR A C 1
ATOM 766 O O . THR A 1 94 ? 29.172 9.125 -4.929 1.00 53.81 94 THR A O 1
ATOM 769 N N . ASP A 1 95 ? 27.791 7.394 -5.287 1.00 57.22 95 ASP A N 1
ATOM 770 C CA . ASP A 1 95 ? 26.594 8.226 -5.510 1.00 57.22 95 ASP A CA 1
ATOM 771 C C . ASP A 1 95 ? 26.049 8.820 -4.204 1.00 57.22 95 ASP A C 1
ATOM 773 O O . ASP A 1 95 ? 25.620 9.976 -4.160 1.00 57.22 95 ASP A O 1
ATOM 777 N N . ILE A 1 96 ? 26.171 8.074 -3.099 1.00 56.91 96 ILE A N 1
ATOM 778 C CA . ILE A 1 96 ? 25.795 8.544 -1.757 1.00 56.91 96 ILE A CA 1
ATOM 779 C C . ILE A 1 96 ? 26.682 9.725 -1.338 1.00 56.91 96 ILE A C 1
ATOM 781 O O . ILE A 1 96 ? 26.184 10.718 -0.808 1.00 56.91 96 ILE A O 1
ATOM 785 N N . LEU A 1 97 ? 27.988 9.676 -1.632 1.00 55.75 97 LEU A N 1
ATOM 786 C CA . LEU A 1 97 ? 28.897 10.784 -1.320 1.00 55.75 97 LEU A CA 1
ATOM 787 C C . LEU A 1 97 ? 28.570 12.056 -2.115 1.00 55.75 97 LEU A C 1
ATOM 789 O O . LEU A 1 97 ? 28.804 13.162 -1.624 1.00 55.75 97 LEU A O 1
ATOM 793 N N . HIS A 1 98 ? 28.056 11.914 -3.338 1.00 57.28 98 HIS A N 1
ATOM 794 C CA . HIS A 1 98 ? 27.718 13.049 -4.192 1.00 57.28 98 HIS A CA 1
ATOM 795 C C . HIS A 1 98 ? 26.401 13.712 -3.761 1.00 57.28 98 HIS A C 1
ATOM 797 O O . HIS A 1 98 ? 26.338 14.939 -3.671 1.00 57.28 98 HIS A O 1
ATOM 803 N N . LEU A 1 99 ? 25.397 12.911 -3.389 1.00 54.12 99 LEU A N 1
ATOM 804 C CA . LEU A 1 99 ? 24.123 13.392 -2.842 1.00 54.12 99 LEU A CA 1
ATOM 805 C C . LEU A 1 99 ? 24.299 14.097 -1.487 1.00 54.12 99 LEU A C 1
ATOM 807 O O . LEU A 1 99 ? 23.811 15.213 -1.309 1.00 54.12 99 LEU A O 1
ATOM 811 N N . VAL A 1 100 ? 25.079 13.521 -0.563 1.00 60.69 100 VAL A N 1
ATOM 812 C CA . VAL A 1 100 ? 25.356 14.148 0.746 1.00 60.69 100 VAL A CA 1
ATOM 813 C C . VAL A 1 100 ? 26.109 15.477 0.583 1.00 60.69 100 VAL A C 1
ATOM 815 O O . VAL A 1 100 ? 25.802 16.455 1.263 1.00 60.69 100 VAL A O 1
ATOM 818 N N . LYS A 1 101 ? 27.046 15.568 -0.372 1.00 61.19 101 LYS A N 1
ATOM 819 C CA . LYS A 1 101 ? 27.770 16.819 -0.662 1.00 61.19 101 LYS A CA 1
ATOM 820 C C . LYS A 1 101 ? 26.898 17.914 -1.279 1.00 61.19 101 LYS A C 1
ATOM 822 O O . LYS A 1 101 ? 27.204 19.087 -1.071 1.00 61.19 101 LYS A O 1
ATOM 827 N N . GLN A 1 102 ? 25.860 17.566 -2.040 1.00 58.78 102 GLN A N 1
ATOM 828 C CA . GLN A 1 102 ? 24.915 18.552 -2.576 1.00 58.78 102 GLN A CA 1
ATOM 829 C C . GLN A 1 102 ? 23.978 19.086 -1.489 1.00 58.78 102 GLN A C 1
ATOM 831 O O . GLN A 1 102 ? 23.708 20.282 -1.459 1.00 58.78 102 GLN A O 1
ATOM 836 N N . MET A 1 103 ? 23.554 18.235 -0.553 1.00 55.41 103 MET A N 1
ATOM 837 C CA . MET A 1 103 ? 22.658 18.631 0.537 1.00 55.41 103 MET A CA 1
ATOM 838 C C . MET A 1 103 ? 23.329 19.489 1.623 1.00 55.41 103 MET A C 1
ATOM 840 O O . MET A 1 103 ? 22.654 20.301 2.241 1.00 55.41 103 MET A O 1
ATOM 844 N N . SER A 1 104 ? 24.644 19.369 1.847 1.00 57.62 104 SER A N 1
ATOM 845 C CA . SER A 1 104 ? 25.380 20.228 2.800 1.00 57.62 104 SER A CA 1
ATOM 846 C C . SER A 1 104 ? 25.784 21.604 2.250 1.00 57.62 104 SER A C 1
ATOM 848 O O . SER A 1 104 ? 26.493 22.339 2.934 1.00 57.62 104 SER A O 1
ATOM 850 N N . LYS A 1 105 ? 25.390 21.955 1.020 1.00 56.16 105 LYS A N 1
ATOM 851 C CA . LYS A 1 105 ? 25.697 23.259 0.403 1.00 56.16 105 LYS A CA 1
ATOM 852 C C . LYS A 1 105 ? 24.488 24.193 0.272 1.00 56.16 105 LYS A C 1
ATOM 854 O O . LYS A 1 105 ? 24.617 25.210 -0.408 1.00 56.16 105 LYS A O 1
ATOM 859 N N . SER A 1 106 ? 23.356 23.870 0.898 1.00 44.22 106 SER A N 1
ATOM 860 C CA . SER A 1 106 ? 22.186 24.755 0.949 1.00 44.22 106 SER A CA 1
ATOM 861 C C . SER A 1 106 ? 21.992 25.392 2.314 1.00 44.22 106 SER A C 1
ATOM 863 O O . SER A 1 106 ? 22.445 24.799 3.317 1.00 44.22 106 SER A O 1
#

Sequence (106 aa):
MNMGIIEPLKDGFLEIIPEGEGSDYWHIAAIHINGEVFCPSPRIYPSTNVAFAKARRIFYWIYNHQIETQGLGCYCEELKITLWRQPKLHANQTDILHLVKQMSKS

Organism: NCBI:txid415709

Radius of gyration: 15.5 Å; chains: 1; bounding box: 41×38×36 Å

pLDDT: mean 84.26, std 15.67, range [42.19, 97.12]

Secondary structure (DSSP, 8-state):
----EEEEETTEEEEEEESSTT-S-EEEEEEEETTEEEEEPP--BSSHHHHHHHHHHHHHHHHH-TTGGGSSEEEETTTTEEEEEE------HHHHHHHHHHHTT-

Foldseek 3Di:
DFDWDWADDPFWIWTKTAPDDVHLKIWGQWTTGNQKTKGKDTDIDNHPVRRVVLSVVVNVVCVVPVVQLPDQWHQDPVSRIIIGIDGRPPPPVVVVVVVVVVVVPD